Protein AF-Q2W886-F1 (afdb_monomer_lite)

Foldseek 3Di:
DPCPVVVVVVVVVVPPPDDDPPVPPCPPLNVVLVVLVVLLVVLVVLCVVQPDPVLVVLSVVLVVLSVCLVVDDPVCNVVSVVVNVVSSVVSVVRSVVSVD

Radius of gyration: 19.28 Å; chains: 1; bounding box: 54×40×44 Å

Organism: Paramagnetospirillum magneticum (strain ATCC 700264 / AMB-1) (NCBI:txid342108)

pLDDT: mean 80.03, std 19.67, range [42.72, 97.56]

Structure (mmCIF, N/CA/C/O backbone):
data_AF-Q2W886-F1
#
_entry.id   AF-Q2W886-F1
#
loop_
_atom_site.group_PDB
_atom_site.id
_atom_site.type_symbol
_atom_site.label_atom_id
_atom_site.label_alt_id
_atom_site.label_comp_id
_atom_site.label_asym_id
_atom_site.label_entity_id
_atom_site.label_seq_id
_atom_site.pdbx_PDB_ins_code
_atom_site.Cartn_x
_atom_site.Cartn_y
_atom_site.Cartn_z
_atom_site.occupancy
_atom_site.B_iso_or_equiv
_atom_site.auth_seq_id
_atom_site.auth_comp_id
_atom_site.auth_asym_id
_atom_site.auth_atom_id
_atom_site.pdbx_PDB_model_num
ATOM 1 N N . MET A 1 1 ? 39.106 -31.631 15.257 1.00 52.28 1 MET A N 1
ATOM 2 C CA . MET A 1 1 ? 38.210 -30.705 15.988 1.00 52.28 1 MET A CA 1
ATOM 3 C C . MET A 1 1 ? 38.317 -29.284 15.417 1.00 52.28 1 MET A C 1
ATOM 5 O O . MET A 1 1 ? 38.973 -28.443 16.010 1.00 52.28 1 MET A O 1
ATOM 9 N N . LYS A 1 2 ? 37.755 -29.009 14.230 1.00 51.88 2 LYS A N 1
ATOM 10 C CA . LYS A 1 2 ? 37.877 -27.681 13.574 1.00 51.88 2 LYS A CA 1
ATOM 11 C C . LYS A 1 2 ? 36.574 -27.132 12.974 1.00 51.88 2 LYS A C 1
ATOM 13 O O . LYS A 1 2 ? 36.511 -25.952 12.669 1.00 51.88 2 LYS A O 1
ATOM 18 N N . TYR A 1 3 ? 35.519 -27.944 12.904 1.00 49.06 3 TYR A N 1
ATOM 19 C CA . TYR A 1 3 ? 34.207 -27.534 12.378 1.00 49.06 3 TYR A CA 1
ATOM 20 C C . TYR A 1 3 ? 33.194 -27.157 13.468 1.00 49.06 3 TYR A C 1
ATOM 22 O O . TYR A 1 3 ? 32.119 -26.653 13.162 1.00 49.06 3 TYR A O 1
ATOM 30 N N . LEU A 1 4 ? 33.547 -27.350 14.745 1.00 49.00 4 LEU A N 1
ATOM 31 C CA . LEU A 1 4 ? 32.630 -27.114 15.866 1.00 49.00 4 LEU A CA 1
ATOM 32 C C . LEU A 1 4 ? 32.338 -25.619 16.101 1.00 49.00 4 LEU A C 1
ATOM 34 O O . LEU A 1 4 ? 31.312 -25.281 16.675 1.00 49.00 4 LEU A O 1
ATOM 38 N N . HIS A 1 5 ? 33.204 -24.725 15.612 1.00 48.62 5 HIS A N 1
ATOM 39 C CA . HIS A 1 5 ? 33.034 -23.275 15.761 1.00 48.62 5 HIS A CA 1
ATOM 40 C C . HIS A 1 5 ? 32.158 -22.655 14.660 1.00 48.62 5 HIS A C 1
ATOM 42 O O . HIS A 1 5 ? 31.504 -21.648 14.904 1.00 48.62 5 HIS A O 1
ATOM 48 N N . ILE A 1 6 ? 32.093 -23.261 13.467 1.00 53.03 6 ILE A N 1
ATOM 49 C CA . ILE A 1 6 ? 31.290 -22.730 12.348 1.00 53.03 6 ILE A CA 1
ATOM 50 C C . ILE A 1 6 ? 29.802 -23.045 12.560 1.00 53.03 6 ILE A C 1
ATOM 52 O O . ILE A 1 6 ? 28.943 -22.209 12.284 1.00 53.03 6 ILE A O 1
ATOM 56 N N . ALA A 1 7 ? 29.491 -24.207 13.143 1.00 49.66 7 ALA A N 1
ATOM 57 C CA . ALA A 1 7 ? 28.119 -24.569 13.497 1.00 49.66 7 ALA A CA 1
ATOM 58 C C . ALA A 1 7 ? 27.515 -23.643 14.573 1.00 49.66 7 ALA A C 1
ATOM 60 O O . ALA A 1 7 ? 26.321 -23.355 14.535 1.00 49.66 7 ALA A O 1
ATOM 61 N N . ALA A 1 8 ? 28.336 -23.120 15.491 1.00 50.38 8 ALA A N 1
ATOM 62 C CA . ALA A 1 8 ? 27.876 -22.214 16.544 1.00 50.38 8 ALA A CA 1
ATOM 63 C C . ALA A 1 8 ? 27.476 -20.826 16.006 1.00 50.38 8 ALA A C 1
ATOM 65 O O . ALA A 1 8 ? 26.524 -20.227 16.503 1.00 50.38 8 ALA A O 1
ATOM 66 N N . VAL A 1 9 ? 28.144 -20.336 14.955 1.00 53.19 9 VAL A N 1
ATOM 67 C CA . VAL A 1 9 ? 27.804 -19.046 14.326 1.00 53.19 9 VAL A CA 1
ATOM 68 C C . VAL A 1 9 ? 26.525 -19.158 13.493 1.00 53.19 9 VAL A C 1
ATOM 70 O O . VAL A 1 9 ? 25.693 -18.254 13.533 1.00 53.19 9 VAL A O 1
ATOM 73 N N . LEU A 1 10 ? 26.306 -20.287 12.806 1.00 48.75 10 LEU A N 1
ATOM 74 C CA . LEU A 1 10 ? 25.061 -20.502 12.060 1.00 48.75 10 LEU A CA 1
ATOM 75 C C . LEU A 1 10 ? 23.845 -20.684 12.983 1.00 48.75 10 LEU A C 1
ATOM 77 O O . LEU A 1 10 ? 22.764 -20.201 12.661 1.00 48.75 10 LEU A O 1
ATOM 81 N N . ALA A 1 11 ? 24.015 -21.320 14.146 1.00 48.97 11 ALA A N 1
ATOM 82 C CA . ALA A 1 11 ? 22.938 -21.458 15.128 1.00 48.97 11 ALA A CA 1
ATOM 83 C C . ALA A 1 11 ? 22.568 -20.118 15.796 1.00 48.97 11 ALA A C 1
ATOM 85 O O . ALA A 1 11 ? 21.405 -19.893 16.122 1.00 48.97 11 ALA A O 1
ATOM 86 N N . ALA A 1 12 ? 23.527 -19.198 15.948 1.00 51.03 12 ALA A N 1
ATOM 87 C CA . ALA A 1 12 ? 23.270 -17.865 16.493 1.00 51.03 12 ALA A CA 1
ATOM 88 C C . ALA A 1 12 ? 22.512 -16.941 15.518 1.00 51.03 12 ALA A C 1
ATOM 90 O O . ALA A 1 12 ? 21.783 -16.061 15.970 1.00 51.03 12 ALA A O 1
ATOM 91 N N . LEU A 1 13 ? 22.620 -17.159 14.199 1.00 48.25 13 LEU A N 1
ATOM 92 C CA . LEU A 1 13 ? 21.864 -16.388 13.200 1.00 48.25 13 LEU A CA 1
ATOM 93 C C . LEU A 1 13 ? 20.393 -16.812 13.074 1.00 48.25 13 LEU A C 1
ATOM 95 O O . LEU A 1 13 ? 19.578 -16.024 12.603 1.00 48.25 13 LEU A O 1
ATOM 99 N N . ILE A 1 14 ? 20.035 -18.023 13.511 1.00 52.72 14 ILE A N 1
ATOM 100 C CA . ILE A 1 14 ? 18.648 -18.518 13.461 1.00 52.72 14 ILE A CA 1
ATOM 101 C C . ILE A 1 14 ? 17.886 -18.152 14.752 1.00 52.72 14 ILE A C 1
ATOM 103 O O . ILE A 1 14 ? 16.670 -17.978 14.730 1.00 52.72 14 ILE A O 1
ATOM 107 N N . SER A 1 15 ? 18.598 -17.924 15.862 1.00 45.41 15 SER A N 1
ATOM 108 C CA . SER A 1 15 ? 18.016 -17.543 17.162 1.00 45.41 15 SER A CA 1
ATOM 109 C C . SER A 1 15 ? 17.681 -16.050 17.313 1.00 45.41 15 SER A C 1
ATOM 111 O O . SER A 1 15 ? 17.295 -15.615 18.396 1.00 45.41 15 SER A O 1
ATOM 113 N N . GLY A 1 16 ? 17.783 -15.249 16.248 1.00 45.06 16 GLY A N 1
ATOM 114 C CA . GLY A 1 16 ? 17.482 -13.811 16.270 1.00 45.06 16 GLY A CA 1
ATOM 115 C C . GLY A 1 16 ? 15.996 -13.437 16.412 1.00 45.06 16 GLY A C 1
ATOM 116 O O . GLY A 1 16 ? 15.665 -12.261 16.318 1.00 45.06 16 GLY A O 1
ATOM 117 N N . THR A 1 17 ? 15.089 -14.394 16.628 1.00 52.75 17 THR A N 1
ATOM 118 C CA . THR A 1 17 ? 13.629 -14.169 16.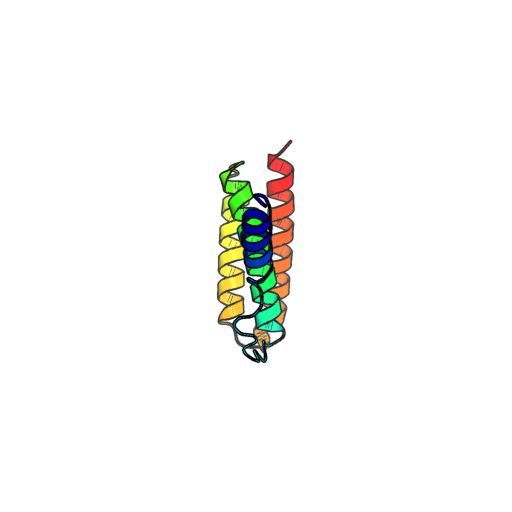661 1.00 52.75 17 THR A CA 1
ATOM 119 C C . THR A 1 17 ? 13.002 -14.325 18.048 1.00 52.75 17 THR A C 1
ATOM 121 O O . THR A 1 17 ? 11.844 -14.715 18.163 1.00 52.75 17 THR A O 1
ATOM 124 N N . VAL A 1 18 ? 13.722 -14.008 19.131 1.00 52.25 18 VAL A N 1
ATOM 125 C CA . VAL A 1 18 ? 13.122 -13.997 20.481 1.00 52.25 18 VAL A CA 1
ATOM 126 C C . VAL A 1 18 ? 13.609 -12.812 21.315 1.00 52.25 18 VAL A C 1
ATOM 128 O O . VAL A 1 18 ? 14.155 -12.982 22.398 1.00 52.25 18 VAL A O 1
ATOM 131 N N . LEU A 1 19 ? 13.385 -11.587 20.843 1.00 44.91 19 LEU A N 1
ATOM 132 C CA . LEU A 1 19 ? 13.359 -10.418 21.723 1.00 44.91 19 LEU A CA 1
ATOM 133 C C . LEU A 1 19 ? 12.159 -9.546 21.349 1.00 44.91 19 LEU A C 1
ATOM 135 O O . LEU A 1 19 ? 11.996 -9.156 20.199 1.00 44.91 19 LEU A O 1
ATOM 139 N N . ALA A 1 20 ? 11.332 -9.285 22.362 1.00 44.69 20 ALA A N 1
ATOM 140 C CA . ALA A 1 20 ? 10.093 -8.513 22.337 1.00 44.69 20 ALA A CA 1
ATOM 141 C C . ALA A 1 20 ? 8.883 -9.193 21.669 1.00 44.69 20 ALA A C 1
ATOM 143 O O . ALA A 1 20 ? 8.223 -8.635 20.797 1.00 44.69 20 ALA A O 1
ATOM 144 N N . ALA A 1 21 ? 8.448 -10.320 22.241 1.00 42.72 21 ALA A N 1
ATOM 145 C CA . ALA A 1 21 ? 7.010 -10.512 22.438 1.00 42.72 21 ALA A CA 1
ATOM 146 C C . ALA A 1 21 ? 6.513 -9.488 23.481 1.00 42.72 21 ALA A C 1
ATOM 148 O O . ALA A 1 21 ? 6.053 -9.839 24.567 1.00 42.72 21 ALA A O 1
ATOM 149 N N . GLU A 1 22 ? 6.641 -8.193 23.169 1.00 43.25 22 GLU A N 1
ATOM 150 C CA . GLU A 1 22 ? 5.720 -7.219 23.722 1.00 43.25 22 GLU A CA 1
ATOM 151 C C . GLU A 1 22 ? 4.344 -7.728 23.329 1.00 43.25 22 GLU A C 1
ATOM 153 O O . GLU A 1 22 ? 4.065 -7.994 22.157 1.00 43.25 22 GLU A O 1
ATOM 158 N N . LYS A 1 23 ? 3.509 -7.930 24.342 1.00 43.94 23 LYS A N 1
ATOM 159 C CA . LYS A 1 23 ? 2.081 -8.173 24.225 1.00 43.94 23 LYS A CA 1
ATOM 160 C C . LYS A 1 23 ? 1.455 -6.934 23.583 1.00 43.94 23 LYS A C 1
ATOM 162 O O . LYS A 1 23 ? 0.733 -6.180 24.226 1.00 43.94 23 LYS A O 1
ATOM 167 N N . ASN A 1 24 ? 1.754 -6.717 22.307 1.00 45.56 24 ASN A N 1
ATOM 168 C CA . ASN A 1 24 ? 1.007 -5.854 21.439 1.00 45.56 24 ASN A CA 1
ATOM 169 C C . ASN A 1 24 ? -0.349 -6.528 21.353 1.00 45.56 24 ASN A C 1
ATOM 171 O O . ASN A 1 24 ? -0.566 -7.486 20.611 1.00 45.56 24 ASN A O 1
ATOM 175 N N . THR A 1 25 ? -1.282 -5.997 22.127 1.00 44.62 25 THR A N 1
ATOM 176 C CA . THR A 1 25 ? -2.679 -5.905 21.725 1.00 44.62 25 THR A CA 1
ATOM 177 C C . THR A 1 25 ? -2.721 -5.082 20.434 1.00 44.62 25 THR A C 1
ATOM 179 O O . THR A 1 25 ? -3.229 -3.969 20.388 1.00 44.62 25 THR A O 1
ATOM 182 N N . SER A 1 26 ? -2.088 -5.598 19.376 1.00 57.91 26 SER A N 1
ATOM 183 C CA . SER A 1 26 ? -2.066 -4.979 18.070 1.00 57.91 26 SER A CA 1
ATOM 184 C C . SER A 1 26 ? -3.509 -5.064 17.621 1.00 57.91 26 SER A C 1
ATOM 186 O O . SER A 1 26 ? -4.015 -6.152 17.342 1.00 57.91 26 SER A O 1
ATOM 188 N N . SER A 1 27 ? -4.201 -3.927 17.673 1.00 75.81 27 SER A N 1
ATOM 189 C CA . SER A 1 27 ? -5.534 -3.805 17.110 1.00 75.81 27 SER A CA 1
ATOM 190 C C . SER A 1 27 ? -5.511 -4.432 15.708 1.00 75.81 27 SER A C 1
ATOM 192 O O . SER A 1 27 ? -4.514 -4.284 14.995 1.00 75.81 27 SER A O 1
ATOM 194 N N . PRO A 1 28 ? -6.572 -5.126 15.266 1.00 83.12 28 PRO A N 1
ATOM 195 C CA . PRO A 1 28 ? -6.655 -5.644 13.899 1.00 83.12 28 PRO A CA 1
ATOM 196 C C . PRO A 1 28 ? -6.252 -4.607 12.831 1.00 83.12 28 PRO A C 1
ATOM 198 O O . PRO A 1 28 ? -5.702 -4.947 11.786 1.00 83.12 28 PRO A O 1
ATOM 201 N N . ASP A 1 29 ? -6.447 -3.319 13.126 1.00 86.75 29 ASP A N 1
ATOM 202 C CA . ASP A 1 29 ? -5.994 -2.198 12.305 1.00 86.75 29 ASP A CA 1
ATOM 203 C C . ASP A 1 29 ? -4.475 -2.039 12.228 1.00 86.75 29 ASP A C 1
ATOM 205 O O . ASP A 1 29 ? -3.959 -1.792 11.140 1.00 86.75 29 ASP A O 1
ATOM 209 N N . SER A 1 30 ? -3.749 -2.166 13.340 1.00 86.12 30 SER A N 1
ATOM 210 C CA . SER A 1 30 ? -2.288 -2.045 13.340 1.00 86.12 30 SER A CA 1
ATOM 211 C C . SER A 1 30 ? -1.632 -3.248 12.673 1.00 86.12 30 SER A C 1
ATOM 213 O O . SER A 1 30 ? -0.680 -3.066 11.918 1.00 86.12 30 SER A O 1
ATOM 215 N N . ALA A 1 31 ? -2.177 -4.452 12.870 1.00 89.75 31 ALA A N 1
ATOM 216 C CA . ALA A 1 31 ? -1.725 -5.647 12.160 1.00 89.75 31 ALA A CA 1
ATOM 217 C C . ALA A 1 31 ? -1.936 -5.515 10.640 1.00 89.75 31 ALA A C 1
ATOM 219 O O . ALA A 1 31 ? -1.008 -5.740 9.864 1.00 89.75 31 ALA A O 1
ATOM 220 N N . TRP A 1 32 ? -3.125 -5.068 10.216 1.00 92.19 32 TRP A N 1
ATOM 221 C CA . TRP A 1 32 ? -3.419 -4.814 8.803 1.00 92.19 32 TRP A CA 1
ATOM 222 C C . TRP A 1 32 ? -2.510 -3.724 8.212 1.00 92.19 32 TRP A C 1
ATOM 224 O O . TRP A 1 32 ? -1.929 -3.915 7.146 1.00 92.19 32 TRP A O 1
ATOM 234 N N . ALA A 1 33 ? -2.310 -2.607 8.922 1.00 92.44 33 ALA A N 1
ATOM 235 C CA . ALA A 1 33 ? -1.450 -1.523 8.450 1.00 92.44 33 ALA A CA 1
ATOM 236 C C . ALA A 1 33 ? 0.025 -1.936 8.353 1.00 92.44 33 ALA A C 1
ATOM 238 O O . ALA A 1 33 ? 0.729 -1.460 7.462 1.00 92.44 33 ALA A O 1
ATOM 239 N N . ALA A 1 34 ? 0.504 -2.799 9.253 1.00 92.19 34 ALA A N 1
ATOM 240 C CA . ALA A 1 34 ? 1.855 -3.347 9.196 1.00 92.19 34 ALA A CA 1
ATOM 241 C C . ALA A 1 34 ? 2.032 -4.258 7.973 1.00 92.19 34 ALA A C 1
ATOM 243 O O . ALA A 1 34 ? 2.984 -4.071 7.217 1.00 92.19 34 ALA A O 1
ATOM 244 N N . ALA A 1 35 ? 1.078 -5.164 7.729 1.00 93.44 35 ALA A N 1
ATOM 245 C CA . ALA A 1 35 ? 1.084 -6.027 6.548 1.00 93.44 35 ALA A CA 1
ATOM 246 C C . ALA A 1 35 ? 1.088 -5.205 5.248 1.00 93.44 35 ALA A C 1
ATOM 248 O O . ALA A 1 35 ? 1.948 -5.413 4.393 1.00 93.44 35 ALA A O 1
ATOM 249 N N . LYS A 1 36 ? 0.208 -4.198 5.142 1.00 94.06 36 LYS A N 1
ATOM 250 C CA . LYS A 1 36 ? 0.187 -3.292 3.986 1.00 94.06 36 LYS A CA 1
ATOM 251 C C . LYS A 1 36 ? 1.466 -2.474 3.837 1.00 94.06 36 LYS A C 1
ATOM 253 O O . LYS A 1 36 ? 1.941 -2.303 2.723 1.00 94.06 36 LYS A O 1
ATOM 258 N N . SER A 1 37 ? 2.067 -2.014 4.937 1.00 93.12 37 SER A N 1
ATOM 259 C CA . SER A 1 37 ? 3.352 -1.297 4.875 1.00 93.12 37 SER A CA 1
ATOM 260 C C . SER A 1 37 ? 4.455 -2.169 4.258 1.00 93.12 37 SER A C 1
ATOM 262 O O . SER A 1 37 ? 5.228 -1.679 3.441 1.00 93.12 37 SER A O 1
ATOM 264 N N . ALA A 1 38 ? 4.518 -3.457 4.616 1.00 93.94 38 ALA A N 1
ATOM 265 C CA . ALA A 1 38 ? 5.515 -4.387 4.079 1.00 93.94 38 ALA A CA 1
ATOM 266 C C . ALA A 1 38 ? 5.303 -4.690 2.583 1.00 93.94 38 ALA A C 1
ATOM 268 O O . ALA A 1 38 ? 6.263 -4.767 1.812 1.00 93.94 38 ALA A O 1
ATOM 269 N N . GLU A 1 39 ? 4.046 -4.828 2.164 1.00 93.50 39 GLU A N 1
ATOM 270 C CA . GLU A 1 39 ? 3.669 -5.002 0.758 1.00 93.50 39 GLU A CA 1
ATOM 271 C C . GLU A 1 39 ? 4.086 -3.786 -0.087 1.00 93.50 39 GLU A C 1
ATOM 273 O O . GLU A 1 39 ? 4.756 -3.933 -1.110 1.00 93.50 39 GLU A O 1
ATOM 278 N N . ILE A 1 40 ? 3.780 -2.575 0.392 1.00 94.19 40 ILE A N 1
ATOM 279 C CA . ILE A 1 40 ? 4.146 -1.310 -0.263 1.00 94.19 40 ILE A CA 1
ATOM 280 C C . ILE A 1 40 ? 5.658 -1.157 -0.390 1.00 94.19 40 ILE A C 1
ATOM 282 O O . ILE A 1 40 ? 6.145 -0.799 -1.460 1.00 94.19 40 ILE A O 1
ATOM 286 N N . GLU A 1 41 ? 6.412 -1.477 0.662 1.00 93.75 41 GLU A N 1
ATOM 287 C CA . GLU A 1 41 ? 7.874 -1.402 0.619 1.00 93.75 41 GLU A CA 1
ATOM 288 C C . GLU A 1 41 ? 8.456 -2.371 -0.422 1.00 93.75 41 GLU A C 1
ATOM 290 O O . GLU A 1 41 ? 9.364 -2.018 -1.173 1.00 93.75 41 GLU A O 1
ATOM 295 N N . THR A 1 42 ? 7.877 -3.566 -0.557 1.00 92.38 42 THR A N 1
ATOM 296 C CA . THR A 1 42 ? 8.282 -4.524 -1.597 1.00 92.38 42 THR A CA 1
ATOM 297 C C . THR A 1 42 ? 8.051 -3.960 -3.003 1.00 92.38 42 THR A C 1
ATOM 299 O O . THR A 1 42 ? 8.913 -4.094 -3.878 1.00 92.38 42 THR A O 1
ATOM 302 N N . MET A 1 43 ? 6.909 -3.306 -3.235 1.00 91.38 43 MET A N 1
ATOM 303 C CA . MET A 1 43 ? 6.608 -2.657 -4.516 1.00 91.38 43 MET A CA 1
ATOM 304 C C . MET A 1 43 ? 7.528 -1.464 -4.783 1.00 91.38 43 MET A C 1
ATOM 306 O O . MET A 1 43 ? 8.032 -1.323 -5.896 1.00 91.38 43 MET A O 1
ATOM 310 N N . ARG A 1 44 ? 7.826 -0.655 -3.762 1.00 92.44 44 ARG A N 1
ATOM 311 C CA . ARG A 1 44 ? 8.783 0.455 -3.853 1.00 92.44 44 ARG A CA 1
ATOM 312 C C . ARG A 1 44 ? 10.165 -0.029 -4.286 1.00 92.44 44 ARG A C 1
ATOM 314 O O . ARG A 1 44 ? 10.754 0.550 -5.195 1.00 92.44 44 ARG A O 1
ATOM 321 N N . VAL A 1 45 ? 10.664 -1.114 -3.691 1.00 92.00 45 VAL A N 1
ATOM 322 C CA . VAL A 1 45 ? 11.949 -1.712 -4.088 1.00 92.00 45 VAL A CA 1
ATOM 323 C C . VAL A 1 45 ? 11.917 -2.167 -5.550 1.00 92.00 45 VAL A C 1
ATOM 325 O O . VAL A 1 45 ? 12.861 -1.885 -6.287 1.00 92.00 45 VAL A O 1
ATOM 328 N N . ARG A 1 46 ? 10.830 -2.811 -6.004 1.00 89.69 46 ARG A N 1
ATOM 329 C CA . ARG A 1 46 ? 10.675 -3.193 -7.422 1.00 89.69 46 ARG A CA 1
ATOM 330 C C . ARG A 1 46 ? 10.659 -1.989 -8.357 1.00 89.69 46 ARG A C 1
ATOM 332 O O . ARG A 1 46 ? 11.268 -2.047 -9.416 1.00 89.69 46 ARG A O 1
ATOM 339 N N . LEU A 1 47 ? 10.008 -0.895 -7.976 1.00 90.06 47 LEU A N 1
ATOM 340 C CA . LEU A 1 47 ? 10.023 0.332 -8.775 1.00 90.06 47 LEU A CA 1
ATOM 341 C C . LEU A 1 47 ? 11.403 0.990 -8.811 1.00 90.06 47 LEU A C 1
ATOM 343 O O . LEU A 1 47 ? 11.769 1.588 -9.819 1.00 90.06 47 LEU A O 1
ATOM 347 N N . GLY A 1 48 ? 12.200 0.825 -7.754 1.00 88.12 48 GLY A N 1
ATOM 348 C CA . GLY A 1 48 ? 13.605 1.221 -7.752 1.00 88.12 48 GLY A CA 1
ATOM 349 C C . GLY A 1 48 ? 14.455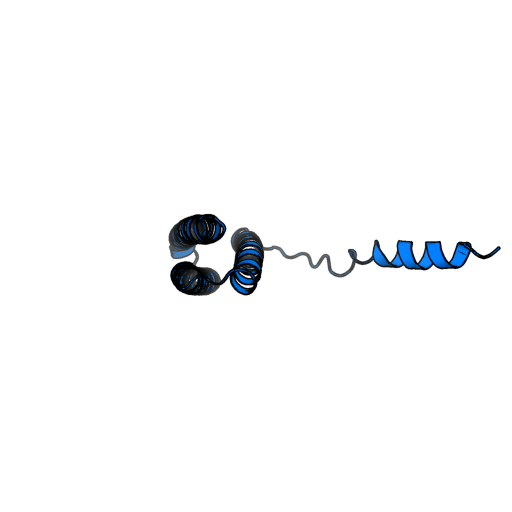 0.457 -8.774 1.00 88.12 48 GLY A C 1
ATOM 350 O O . GLY A 1 48 ? 15.424 1.012 -9.288 1.00 88.12 48 GLY A O 1
ATOM 351 N N . THR A 1 49 ? 14.099 -0.791 -9.100 1.00 88.75 49 THR A N 1
ATOM 352 C CA . THR A 1 49 ? 14.811 -1.605 -10.103 1.00 88.75 49 THR A CA 1
ATOM 353 C C . THR A 1 49 ? 14.190 -1.541 -11.500 1.00 88.75 49 THR A C 1
ATOM 355 O O . THR A 1 49 ? 14.895 -1.743 -12.486 1.00 88.75 49 THR A O 1
ATOM 358 N N . SER A 1 50 ? 12.896 -1.232 -11.602 1.00 86.12 50 SER A N 1
ATOM 359 C CA . SER A 1 50 ? 12.155 -1.046 -12.853 1.00 86.12 50 SER A CA 1
ATOM 360 C C . SER A 1 50 ? 11.269 0.203 -12.746 1.00 86.12 50 SER A C 1
ATOM 362 O O . SER A 1 50 ? 10.106 0.113 -12.339 1.00 86.12 50 SER A O 1
ATOM 364 N N . PRO A 1 51 ? 11.810 1.388 -13.081 1.00 85.88 51 PRO A N 1
ATOM 365 C CA . PRO A 1 51 ? 11.090 2.642 -12.917 1.00 85.88 51 PRO A CA 1
ATOM 366 C C . PRO A 1 51 ? 9.863 2.722 -13.826 1.00 85.88 51 PRO A C 1
ATOM 368 O O . PRO A 1 51 ? 9.935 2.434 -15.020 1.00 85.88 51 PRO A O 1
ATOM 371 N N . SER A 1 52 ? 8.749 3.185 -13.265 1.00 88.62 52 SER A N 1
ATOM 372 C CA . SER A 1 52 ? 7.531 3.535 -13.999 1.00 88.62 52 SER A CA 1
ATOM 373 C C . SER A 1 52 ? 6.931 4.795 -13.396 1.00 88.62 52 SER A C 1
ATOM 375 O O . SER A 1 52 ? 6.680 4.853 -12.192 1.00 88.62 52 SER A O 1
ATOM 377 N N . ALA A 1 53 ? 6.711 5.819 -14.223 1.00 85.12 53 ALA A N 1
ATOM 378 C CA . ALA A 1 53 ? 6.165 7.097 -13.767 1.00 85.12 53 ALA A CA 1
ATOM 379 C C . ALA A 1 53 ? 4.729 6.945 -13.237 1.00 85.12 53 ALA A C 1
ATOM 381 O O . ALA A 1 53 ? 4.409 7.480 -12.176 1.00 85.12 53 ALA A O 1
ATOM 382 N N . ASN A 1 54 ? 3.898 6.154 -13.925 1.00 89.06 54 ASN A N 1
ATOM 383 C CA . ASN A 1 54 ? 2.524 5.879 -13.500 1.00 89.06 54 ASN A CA 1
ATOM 384 C C . ASN A 1 54 ? 2.512 5.123 -12.165 1.00 89.06 54 ASN A C 1
ATOM 386 O O . ASN A 1 54 ? 1.909 5.593 -11.204 1.00 89.06 54 ASN A O 1
ATOM 390 N N . ALA A 1 55 ? 3.295 4.044 -12.062 1.00 91.88 55 ALA A N 1
ATOM 391 C CA . ALA A 1 55 ? 3.375 3.252 -10.836 1.00 91.88 55 ALA A CA 1
ATOM 392 C C . ALA A 1 55 ? 3.973 4.041 -9.661 1.00 91.88 55 ALA A C 1
ATOM 394 O O . ALA A 1 55 ? 3.572 3.859 -8.517 1.00 91.88 55 ALA A O 1
ATOM 395 N N . THR A 1 56 ? 4.894 4.970 -9.926 1.00 92.38 56 THR A N 1
ATOM 396 C CA . THR A 1 56 ? 5.436 5.860 -8.889 1.00 92.38 56 THR A CA 1
ATOM 397 C C . THR A 1 56 ? 4.364 6.817 -8.361 1.00 92.38 56 THR A C 1
ATOM 399 O O . THR A 1 56 ? 4.283 7.036 -7.155 1.00 92.38 56 THR A O 1
ATOM 402 N N . SER A 1 57 ? 3.505 7.357 -9.234 1.00 93.94 57 SER A N 1
ATOM 403 C CA . SER A 1 57 ? 2.371 8.191 -8.812 1.00 93.94 57 SER A CA 1
ATOM 404 C C . SER A 1 57 ? 1.390 7.401 -7.942 1.00 93.94 57 SER A C 1
ATOM 406 O O . SER A 1 57 ? 0.968 7.885 -6.891 1.00 93.94 57 SER A O 1
ATOM 408 N N . THR A 1 58 ? 1.061 6.172 -8.343 1.00 95.19 58 THR A N 1
ATOM 409 C CA . THR A 1 58 ? 0.158 5.293 -7.588 1.00 95.19 58 THR A CA 1
ATOM 410 C C . THR A 1 58 ? 0.775 4.864 -6.256 1.00 95.19 58 THR A C 1
ATOM 412 O O . THR A 1 58 ? 0.082 4.823 -5.243 1.00 95.19 58 THR A O 1
ATOM 415 N N . LEU A 1 59 ? 2.090 4.625 -6.201 1.00 95.12 59 LEU A N 1
ATOM 416 C CA . LEU A 1 59 ? 2.807 4.354 -4.952 1.00 95.12 59 LEU A CA 1
ATOM 417 C C . LEU A 1 59 ? 2.656 5.504 -3.944 1.00 95.12 59 LEU A C 1
ATOM 419 O O . LEU A 1 59 ? 2.349 5.256 -2.779 1.00 95.12 59 LEU A O 1
ATOM 423 N N . ILE A 1 60 ? 2.807 6.754 -4.389 1.00 95.69 60 ILE A N 1
ATOM 424 C CA . ILE A 1 60 ? 2.622 7.936 -3.533 1.00 95.69 60 ILE A CA 1
ATOM 425 C C . ILE A 1 60 ? 1.177 8.016 -3.013 1.00 95.69 60 ILE A C 1
ATOM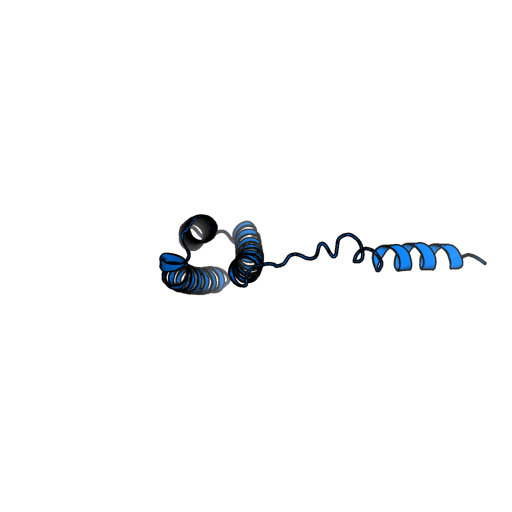 427 O O . ILE A 1 60 ? 0.964 8.303 -1.834 1.00 95.69 60 ILE A O 1
ATOM 431 N N . GLU A 1 61 ? 0.183 7.729 -3.863 1.00 96.38 61 GLU A N 1
ATOM 432 C CA . GLU A 1 61 ? -1.234 7.675 -3.466 1.00 96.38 61 GLU A CA 1
ATOM 433 C C . GLU A 1 61 ? -1.468 6.619 -2.374 1.00 96.38 61 GLU A C 1
ATOM 435 O O . GLU A 1 61 ? -2.086 6.905 -1.346 1.00 96.38 61 GLU A O 1
ATOM 440 N N . VAL A 1 62 ? -0.937 5.409 -2.564 1.00 96.75 62 VAL A N 1
ATOM 441 C CA . VAL A 1 62 ? -1.060 4.305 -1.604 1.00 96.75 62 VAL A CA 1
ATOM 442 C C . VAL A 1 62 ? -0.425 4.670 -0.256 1.00 96.75 62 VAL A C 1
ATOM 444 O O . VAL A 1 62 ? -1.013 4.414 0.799 1.00 96.75 62 VAL A O 1
ATOM 447 N N . GLU A 1 63 ? 0.756 5.291 -0.267 1.00 96.19 63 GLU A N 1
ATOM 448 C CA . GLU A 1 63 ? 1.449 5.731 0.946 1.00 96.19 63 GLU A CA 1
ATOM 449 C C . GLU A 1 63 ? 0.667 6.812 1.703 1.00 96.19 63 GLU A C 1
ATOM 451 O O . GLU A 1 63 ? 0.565 6.751 2.935 1.00 96.19 63 GLU A O 1
ATOM 456 N N . ASP A 1 64 ? 0.063 7.767 0.988 1.00 97.56 64 ASP A N 1
ATOM 457 C CA . ASP A 1 64 ? -0.798 8.778 1.600 1.00 97.56 64 ASP A CA 1
ATOM 458 C C . ASP A 1 64 ? -2.059 8.160 2.212 1.00 97.56 64 ASP A C 1
ATOM 460 O O . ASP A 1 64 ? -2.384 8.429 3.373 1.00 97.56 64 ASP A O 1
ATOM 464 N N . LEU A 1 65 ? -2.739 7.272 1.483 1.00 97.38 65 LEU A N 1
ATOM 465 C CA . LEU A 1 65 ? -3.923 6.572 1.982 1.00 97.38 65 LEU A CA 1
ATOM 466 C C . LEU A 1 65 ? -3.604 5.734 3.223 1.00 97.38 65 LEU A C 1
ATOM 468 O O . LEU A 1 65 ? -4.364 5.755 4.194 1.00 97.38 65 LEU A O 1
ATOM 472 N N . LEU A 1 66 ? -2.458 5.051 3.245 1.00 96.00 66 LEU A N 1
ATOM 473 C CA . LEU A 1 66 ? -2.026 4.284 4.409 1.00 96.00 66 LEU A CA 1
ATOM 474 C C . LEU A 1 66 ? -1.671 5.191 5.595 1.00 96.00 66 LEU A C 1
ATOM 476 O O . LEU A 1 66 ? -1.990 4.865 6.742 1.00 96.00 66 LEU A O 1
ATOM 480 N N . ARG A 1 67 ? -1.042 6.345 5.348 1.00 95.94 67 ARG A N 1
ATOM 481 C CA . ARG A 1 67 ? -0.794 7.356 6.384 1.00 95.94 67 ARG A CA 1
ATOM 482 C C . ARG A 1 67 ? -2.106 7.867 6.975 1.00 95.94 67 ARG A C 1
ATOM 484 O O . ARG A 1 67 ? -2.230 7.928 8.196 1.00 95.94 67 ARG A O 1
ATOM 491 N N . ARG A 1 68 ? -3.095 8.166 6.128 1.00 95.81 68 ARG A N 1
ATOM 492 C CA . ARG A 1 68 ? -4.441 8.580 6.547 1.00 95.81 68 ARG A CA 1
ATOM 493 C C . ARG A 1 68 ? -5.152 7.477 7.321 1.00 95.81 68 ARG A C 1
ATOM 495 O O . ARG A 1 68 ? -5.745 7.763 8.349 1.00 95.81 68 ARG A O 1
ATOM 502 N N . PHE A 1 69 ? -5.045 6.216 6.904 1.00 95.81 69 PHE A N 1
ATOM 503 C CA . PHE A 1 69 ? -5.599 5.085 7.654 1.00 95.81 69 PHE A CA 1
ATOM 504 C C . PHE A 1 69 ? -5.026 4.994 9.076 1.00 95.81 69 PHE A C 1
ATOM 506 O O . PHE A 1 69 ? -5.767 4.751 10.031 1.00 95.81 69 PHE A O 1
ATOM 513 N N . LYS A 1 70 ? -3.711 5.207 9.229 1.00 93.12 70 LYS A N 1
ATOM 514 C CA . LYS A 1 70 ? -3.028 5.161 10.531 1.00 93.12 70 LYS A CA 1
ATOM 515 C C . LYS A 1 70 ? -3.494 6.273 11.482 1.00 93.12 70 LYS A C 1
ATOM 517 O O . LYS A 1 70 ? -3.504 6.041 12.68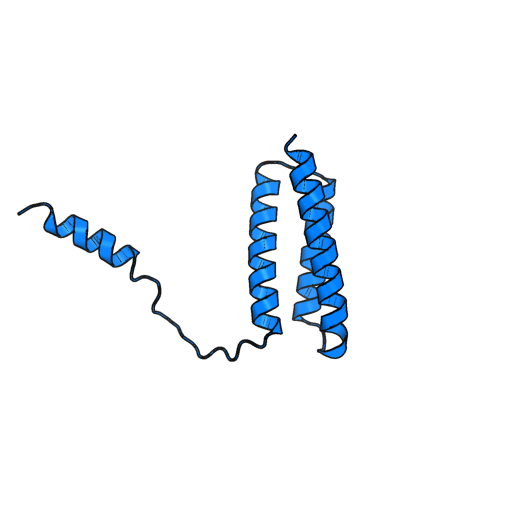7 1.00 93.12 70 LYS A O 1
ATOM 522 N N . SER A 1 71 ? -3.885 7.439 10.963 1.00 94.06 71 SER A N 1
ATOM 523 C CA . SER A 1 71 ? -4.355 8.585 11.760 1.00 94.06 71 SER A CA 1
ATOM 524 C C . SER A 1 71 ? -5.880 8.741 11.828 1.00 94.06 71 SER A C 1
ATOM 526 O O . SER A 1 71 ? -6.369 9.553 12.611 1.00 94.06 71 SER A O 1
ATOM 528 N N . ALA A 1 72 ? -6.637 7.989 11.027 1.00 93.62 72 ALA A N 1
ATOM 529 C CA . ALA A 1 72 ? -8.083 8.126 10.931 1.00 93.62 72 ALA A CA 1
ATOM 530 C C . ALA A 1 72 ? -8.833 7.539 12.141 1.00 93.62 72 ALA A C 1
ATOM 532 O O . ALA A 1 72 ? -8.415 6.522 12.714 1.00 93.62 72 ALA A O 1
ATOM 533 N N . PRO A 1 73 ? -9.992 8.125 12.490 1.00 92.06 73 PRO A N 1
ATOM 534 C CA . PRO A 1 73 ? -10.908 7.539 13.459 1.00 92.06 73 PRO A CA 1
ATOM 535 C C . PRO A 1 73 ? -11.555 6.255 12.904 1.00 92.06 73 PRO A C 1
ATOM 537 O O . PRO A 1 73 ? -11.584 6.013 11.693 1.00 92.06 73 PRO A O 1
ATOM 540 N N . ALA A 1 74 ? -12.031 5.386 13.802 1.00 89.06 74 ALA A N 1
ATOM 541 C CA . ALA A 1 74 ? -12.445 4.016 13.472 1.00 89.06 74 ALA A CA 1
ATOM 542 C C . ALA A 1 74 ? -13.597 3.929 12.448 1.00 89.06 74 ALA A C 1
ATOM 544 O O . ALA A 1 74 ? -13.649 2.989 11.659 1.00 89.06 74 ALA A O 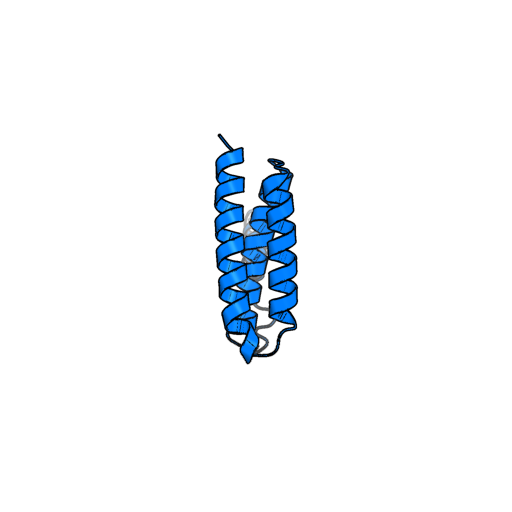1
ATOM 545 N N . ASP A 1 75 ? -14.482 4.922 12.421 1.00 91.38 75 ASP A N 1
ATOM 546 C CA . ASP A 1 75 ? -15.595 5.067 11.476 1.00 91.38 75 ASP A CA 1
ATOM 547 C C . ASP A 1 75 ? -15.130 5.239 10.019 1.00 91.38 75 ASP A C 1
ATOM 549 O O . ASP A 1 75 ? -15.793 4.771 9.095 1.00 91.38 75 ASP A O 1
ATOM 553 N N . GLN A 1 76 ? -13.957 5.837 9.798 1.00 92.44 76 GLN A N 1
ATOM 554 C CA . GLN A 1 76 ? -13.408 6.078 8.456 1.00 92.44 76 GLN A CA 1
ATOM 555 C C . GLN A 1 76 ? -12.471 4.962 7.979 1.00 92.44 76 GLN A C 1
ATOM 557 O O . GLN A 1 76 ? -12.188 4.843 6.783 1.00 92.44 76 GLN A O 1
ATOM 562 N N . LYS A 1 77 ? -12.003 4.110 8.897 1.00 92.56 77 LYS A N 1
ATOM 563 C CA . LYS A 1 77 ? -10.994 3.084 8.610 1.00 92.56 77 LYS A CA 1
ATOM 564 C C . LYS A 1 77 ? -11.440 2.050 7.590 1.00 92.56 77 LYS A C 1
ATOM 566 O O . LYS A 1 77 ? -10.639 1.680 6.741 1.00 92.56 77 LYS A O 1
ATOM 571 N N . ASN A 1 78 ? -12.697 1.615 7.619 1.00 92.56 78 ASN A N 1
ATOM 572 C CA . ASN A 1 78 ? -13.191 0.627 6.653 1.00 92.56 78 ASN A CA 1
ATOM 573 C C . ASN A 1 78 ? -13.190 1.171 5.217 1.00 92.56 78 ASN A C 1
ATOM 575 O O . ASN A 1 78 ? -12.767 0.476 4.297 1.00 92.56 78 ASN A O 1
ATOM 579 N N . SER A 1 79 ? -13.594 2.431 5.032 1.00 95.19 79 SER A N 1
ATOM 580 C CA . SER A 1 79 ? -13.526 3.092 3.724 1.00 95.19 79 SER A CA 1
ATOM 581 C C . SER A 1 79 ? -12.078 3.260 3.262 1.00 95.19 79 SER A C 1
ATOM 583 O O . SER A 1 79 ? -11.744 2.936 2.123 1.00 95.19 79 SER A O 1
ATOM 585 N N . LEU A 1 80 ? -11.190 3.695 4.162 1.00 96.12 80 LEU A N 1
ATOM 586 C CA . LEU A 1 80 ? -9.768 3.847 3.853 1.00 96.12 80 LEU A CA 1
ATOM 587 C C . LEU A 1 80 ? -9.090 2.510 3.531 1.00 96.12 80 LEU A C 1
ATOM 589 O O . LEU A 1 80 ? -8.265 2.479 2.626 1.00 96.12 80 LEU A O 1
ATOM 593 N N . ARG A 1 81 ? -9.465 1.402 4.188 1.00 94.69 81 ARG A N 1
ATOM 594 C CA . ARG A 1 81 ? -8.980 0.058 3.820 1.00 94.69 81 ARG A CA 1
ATOM 595 C C . ARG A 1 81 ? -9.299 -0.269 2.375 1.00 94.69 81 ARG A C 1
ATOM 597 O O . ARG A 1 81 ? -8.393 -0.581 1.617 1.00 94.69 81 ARG A O 1
ATOM 604 N N . SER A 1 82 ? -10.566 -0.124 1.989 1.00 96.25 82 SER A N 1
ATOM 605 C CA . SER A 1 82 ? -10.989 -0.407 0.619 1.00 96.25 82 SER A CA 1
ATOM 606 C C . SER A 1 82 ? -10.256 0.465 -0.403 1.00 96.25 82 SER A C 1
ATOM 608 O O . SER A 1 82 ? -9.941 -0.014 -1.489 1.00 96.25 82 SER A O 1
ATOM 610 N N . GLN A 1 83 ? -9.983 1.729 -0.069 1.00 97.06 83 GLN A N 1
ATOM 611 C CA . GLN A 1 83 ? -9.229 2.633 -0.940 1.00 97.06 83 GLN A CA 1
ATOM 612 C C . GLN A 1 83 ? -7.760 2.210 -1.064 1.00 97.06 83 GLN A C 1
ATOM 614 O O . GLN A 1 83 ? -7.240 2.167 -2.177 1.00 97.06 83 GLN A O 1
ATOM 619 N N . VAL A 1 84 ? -7.109 1.850 0.048 1.00 96.88 84 VAL A N 1
ATOM 620 C CA . VAL A 1 84 ? -5.737 1.315 0.040 1.00 96.88 84 VAL A CA 1
ATOM 621 C C . VAL A 1 84 ? -5.675 0.027 -0.775 1.00 96.88 84 VAL A C 1
ATOM 623 O O . VAL A 1 84 ? -4.815 -0.087 -1.638 1.00 96.88 84 VAL A O 1
ATOM 626 N N . ASP A 1 85 ? -6.595 -0.914 -0.559 1.00 96.31 85 ASP A N 1
ATOM 627 C CA . ASP A 1 85 ? -6.614 -2.196 -1.272 1.00 96.31 85 ASP A CA 1
ATOM 628 C C . ASP A 1 85 ? -6.792 -1.998 -2.786 1.00 96.31 85 ASP A C 1
ATOM 630 O O . ASP A 1 85 ? -6.075 -2.603 -3.583 1.00 96.31 85 ASP A O 1
ATOM 634 N N . ALA A 1 86 ? -7.686 -1.094 -3.200 1.00 97.06 86 ALA A N 1
ATOM 635 C CA . ALA A 1 86 ? -7.879 -0.763 -4.610 1.00 97.06 86 ALA A CA 1
ATOM 636 C C . ALA A 1 86 ? -6.659 -0.059 -5.231 1.00 97.06 86 ALA A C 1
ATOM 638 O O . ALA A 1 86 ? -6.328 -0.292 -6.394 1.00 97.06 86 ALA A O 1
ATOM 639 N N . ALA A 1 87 ? -5.991 0.822 -4.484 1.00 96.38 87 ALA A N 1
ATOM 640 C CA . ALA A 1 87 ? -4.791 1.509 -4.949 1.00 96.38 87 ALA A CA 1
ATOM 641 C C . ALA A 1 87 ? -3.585 0.556 -5.043 1.00 96.38 87 ALA A C 1
ATOM 643 O O . ALA A 1 87 ? -2.852 0.603 -6.026 1.00 96.38 87 ALA A O 1
ATOM 644 N N . VAL A 1 88 ? -3.437 -0.371 -4.091 1.00 96.06 88 VAL A N 1
ATOM 645 C CA . VAL A 1 88 ? -2.432 -1.444 -4.140 1.00 96.06 88 VAL A CA 1
ATOM 646 C C . VAL A 1 88 ? -2.654 -2.339 -5.359 1.00 96.06 88 VAL A C 1
ATOM 648 O O . VAL A 1 88 ? -1.721 -2.546 -6.124 1.00 96.06 88 VAL A O 1
ATOM 651 N N . ALA A 1 89 ? -3.885 -2.788 -5.617 1.00 95.12 89 ALA A N 1
ATOM 652 C CA . ALA A 1 89 ? -4.174 -3.617 -6.789 1.00 95.12 89 ALA A CA 1
ATOM 653 C C . ALA A 1 89 ? -3.846 -2.903 -8.116 1.00 95.12 89 ALA A C 1
ATOM 655 O O . ALA A 1 89 ? -3.323 -3.514 -9.049 1.00 95.12 89 ALA A O 1
ATOM 656 N N . ARG A 1 90 ? -4.114 -1.591 -8.209 1.00 94.50 90 ARG A N 1
ATOM 657 C CA . ARG A 1 90 ? -3.700 -0.777 -9.367 1.00 94.50 90 ARG A CA 1
ATOM 658 C C . ARG A 1 90 ? -2.180 -0.712 -9.495 1.00 94.50 90 ARG A C 1
ATOM 660 O O . ARG A 1 90 ? -1.659 -0.937 -10.583 1.00 94.50 90 ARG A O 1
ATOM 667 N N . LEU A 1 91 ? -1.479 -0.469 -8.391 1.00 94.00 91 LEU A N 1
ATOM 668 C CA . LEU A 1 91 ? -0.021 -0.424 -8.359 1.00 94.00 91 LEU A CA 1
ATOM 669 C C . LEU A 1 91 ? 0.605 -1.752 -8.801 1.00 94.00 91 LEU A C 1
ATOM 671 O O . LEU A 1 91 ? 1.577 -1.756 -9.558 1.00 94.00 91 LEU A O 1
ATOM 675 N N . GLU A 1 92 ? 0.040 -2.880 -8.375 1.00 92.19 92 GLU A N 1
ATOM 676 C CA . GLU A 1 92 ? 0.475 -4.208 -8.805 1.00 92.19 92 GLU A CA 1
ATOM 677 C C . GLU A 1 92 ? 0.307 -4.400 -10.314 1.00 92.19 92 GLU A C 1
ATOM 679 O O . GLU A 1 92 ? 1.238 -4.863 -10.976 1.00 92.19 92 GLU A O 1
ATOM 684 N N . LEU A 1 93 ? -0.841 -4.004 -10.875 1.00 91.62 93 LEU A N 1
ATOM 685 C CA . LEU A 1 93 ? -1.094 -4.066 -12.317 1.00 91.62 93 LEU A CA 1
ATOM 686 C C . 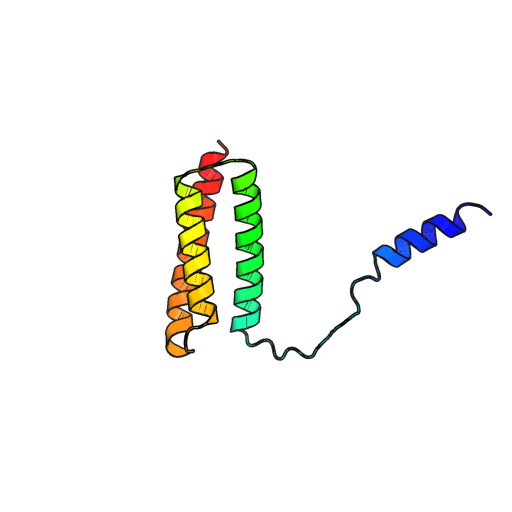LEU A 1 93 ? -0.116 -3.189 -13.104 1.00 91.62 93 LEU A C 1
ATOM 688 O O . LEU A 1 93 ? 0.457 -3.639 -14.097 1.00 91.62 93 LEU A O 1
ATOM 692 N N . GLU A 1 94 ? 0.115 -1.960 -12.650 1.00 90.38 94 GLU A N 1
ATOM 693 C CA . GLU A 1 94 ? 1.045 -1.028 -13.287 1.00 90.38 94 GLU A CA 1
ATOM 694 C C . GLU A 1 94 ? 2.485 -1.547 -13.223 1.00 90.38 94 GLU A C 1
ATOM 696 O O . GLU A 1 94 ? 3.189 -1.550 -14.234 1.00 90.38 94 GLU A O 1
ATOM 701 N N . THR A 1 95 ? 2.900 -2.080 -12.073 1.00 87.00 95 THR A N 1
ATOM 702 C CA . THR A 1 95 ? 4.233 -2.672 -11.891 1.00 87.00 95 THR A CA 1
ATOM 703 C C . THR A 1 95 ? 4.409 -3.932 -12.744 1.00 87.00 95 THR A C 1
ATOM 705 O O . THR A 1 95 ? 5.454 -4.115 -13.365 1.00 87.00 95 THR A O 1
ATOM 708 N N . ALA A 1 96 ? 3.387 -4.789 -12.829 1.00 84.81 96 ALA A N 1
ATOM 709 C CA . ALA A 1 96 ? 3.405 -5.988 -13.668 1.00 84.81 96 ALA A CA 1
ATOM 710 C C . ALA A 1 96 ? 3.430 -5.651 -15.167 1.00 84.81 96 ALA A C 1
ATOM 712 O O . ALA A 1 96 ? 4.079 -6.349 -15.946 1.00 84.81 96 ALA A O 1
ATOM 713 N N . SER A 1 97 ? 2.750 -4.577 -15.576 1.00 79.75 97 SER A N 1
ATOM 714 C CA . SER A 1 97 ? 2.743 -4.115 -16.968 1.00 79.75 97 SER A CA 1
ATOM 715 C C . SER A 1 97 ? 4.085 -3.526 -17.418 1.00 79.75 97 SER A C 1
ATOM 717 O O . SER A 1 97 ? 4.418 -3.631 -18.593 1.00 79.75 97 SER A O 1
ATOM 719 N N . ASN A 1 98 ? 4.876 -2.974 -16.491 1.00 71.88 98 ASN A N 1
ATOM 720 C CA . ASN A 1 98 ? 6.176 -2.362 -16.783 1.00 71.88 98 ASN A CA 1
ATOM 721 C C . ASN A 1 98 ? 7.315 -3.379 -16.984 1.00 71.88 98 ASN A C 1
ATOM 723 O O . ASN A 1 98 ? 8.382 -3.025 -17.473 1.00 71.88 98 ASN A O 1
ATOM 727 N N . GLY A 1 99 ? 7.112 -4.635 -16.573 1.00 60.41 99 GLY A N 1
ATOM 728 C CA . GLY A 1 99 ? 8.105 -5.708 -16.678 1.00 60.41 99 GLY A CA 1
ATOM 729 C C . GLY A 1 99 ? 8.011 -6.562 -17.950 1.00 60.41 99 GLY A C 1
ATOM 730 O O . GLY A 1 99 ? 8.624 -7.629 -17.974 1.00 60.41 99 GLY A O 1
ATOM 731 N N . ARG A 1 100 ? 7.215 -6.158 -18.952 1.00 53.03 100 ARG A N 1
ATOM 732 C CA . ARG A 1 100 ? 7.036 -6.878 -20.228 1.00 53.03 100 ARG A CA 1
ATOM 733 C C . ARG A 1 100 ? 7.781 -6.218 -21.377 1.00 53.03 100 ARG A C 1
ATOM 735 O O . ARG A 1 100 ? 7.856 -4.973 -21.391 1.00 53.03 100 ARG A O 1
#

Sequence (100 aa):
MKYLHIAAVLAALISGTVLAAEKNTSSPDSAWAAAKSAEIETMRVRLGTSPSANATSTLIEVEDLLRRFKSAPADQKNSLRSQVDAAVARLELETASNGR

Secondary structure (DSSP, 8-state):
--SHHHHHHHHHHH-TT-S--------HHHHHHHHHHHHHHHHHHHHHHS--HHHHHHHHHHHHHHHHHHHS-HHHHHHHHHHHHHHHHHHHHHHHHHT-